Protein AF-A0A5K1A055-F1 (afdb_monomer)

pLDDT: mean 90.44, std 7.72, range [65.44, 98.25]

Mean predicted aligned error: 7.68 Å

Sequence (56 aa):
ELKKYDSEMASLIGNLTEDERNHGLPQYSLRAMQAATNNFSNENKLGRGGFGLVYK

Secondary structure (DSSP, 8-state):
-HHHHHHHHHHHHHTS-HHHHTTTPPP--HHHHHHHTTTT-GGGEEEEETTEEEE-

Nearest PDB structures (foldseek):
  5lpb-assembly1_A  TM=9.375E-01  e=4.496E-02  Arabidopsis thaliana
  5lpy-assembly1_A  TM=9.306E-01  e=7.909E-02  Arabidopsis thaliana
  6bfn-assembly1_A  TM=9.533E-01  e=1.720E-01  Homo sapiens
  7xdw-assembly2_B  TM=9.911E-01  e=2.125E-01  Arabidopsis thaliana
  7xdx-assembly2_B  TM=9.627E-01  e=2.448E-01  Arabidopsis thaliana

InterPro domains:
  IPR011009 Protein kinase-like domain superfamily [SSF56112] (13-56)

Solvent-accessible surface area (backbone atoms only — not comparable to full-atom values): 3500 Å² total; per-residue (Å²): 117,67,72,55,52,56,52,51,51,51,50,54,64,68,68,47,52,72,54,64,74,40,72,72,49,90,84,76,54,70,68,55,54,28,62,64,25,61,67,72,32,74,93,33,48,74,50,72,61,100,88,47,77,40,67,91

Radius of gyration: 18.18 Å; Cα contacts (8 Å, |Δi|>4): 32; chains: 1; bounding box: 40×22×40 Å

Organism: NCBI:txid210225

Foldseek 3Di:
DVVVVVVVVVVVLVPDDPCVVCVNDDDDDPVRVCVVQVNVDPVQWPDADPVGTDGD

Structure (mmCIF, N/CA/C/O backbone):
data_AF-A0A5K1A055-F1
#
_entry.id   AF-A0A5K1A055-F1
#
loop_
_atom_site.group_PDB
_atom_site.id
_atom_site.type_symbol
_atom_site.label_atom_id
_atom_site.label_alt_id
_atom_site.label_comp_id
_atom_site.label_asym_id
_atom_site.label_entity_id
_atom_site.label_seq_id
_atom_site.pdbx_PDB_ins_code
_atom_site.Cartn_x
_atom_site.Cartn_y
_atom_site.Cartn_z
_atom_site.occupancy
_atom_site.B_iso_or_equiv
_atom_site.auth_seq_id
_atom_site.auth_comp_id
_atom_site.auth_asym_id
_atom_site.auth_atom_id
_atom_site.pdbx_PDB_model_num
ATOM 1 N N . GLU A 1 1 ? 25.601 9.224 -28.307 1.00 65.44 1 GLU A N 1
ATOM 2 C CA . GLU A 1 1 ? 26.113 8.164 -27.414 1.00 65.44 1 GLU A CA 1
ATOM 3 C C . GLU A 1 1 ? 25.202 7.894 -26.217 1.00 65.44 1 GLU A C 1
ATOM 5 O O . GLU A 1 1 ? 24.865 6.741 -26.045 1.00 65.44 1 GLU A O 1
ATOM 10 N N . LEU A 1 2 ? 24.654 8.881 -25.495 1.00 72.69 2 LEU A N 1
ATOM 11 C CA . LEU A 1 2 ? 23.710 8.613 -24.386 1.00 72.69 2 LEU A CA 1
ATOM 12 C C . LEU A 1 2 ? 22.303 8.141 -24.827 1.00 72.69 2 LEU A C 1
ATOM 14 O O . LEU A 1 2 ? 21.821 7.112 -24.377 1.00 72.69 2 LEU A O 1
ATOM 18 N N . LYS A 1 3 ? 21.692 8.812 -25.815 1.00 81.25 3 LYS A N 1
ATOM 19 C CA . LYS A 1 3 ? 20.361 8.443 -26.352 1.00 81.25 3 LYS A CA 1
ATOM 20 C C . LYS A 1 3 ? 20.288 7.028 -26.945 1.00 81.25 3 LYS A C 1
ATOM 22 O O . LYS A 1 3 ? 19.209 6.459 -27.057 1.00 81.25 3 LYS A O 1
ATOM 27 N N . LYS A 1 4 ? 21.438 6.485 -27.364 1.00 82.94 4 LYS A N 1
ATOM 28 C CA . LYS A 1 4 ? 21.543 5.116 -27.879 1.00 82.94 4 LYS A CA 1
ATOM 29 C C . LYS A 1 4 ? 21.344 4.112 -26.740 1.00 82.94 4 LYS A C 1
ATOM 31 O O . LYS A 1 4 ? 20.536 3.209 -26.896 1.00 82.94 4 LYS A O 1
ATOM 36 N N . TYR A 1 5 ? 21.998 4.334 -25.598 1.00 82.81 5 TYR A N 1
ATOM 37 C CA . TYR A 1 5 ? 21.829 3.510 -24.400 1.00 82.81 5 TYR A CA 1
ATOM 38 C C . TYR A 1 5 ? 20.403 3.571 -23.850 1.00 82.81 5 TYR A C 1
ATOM 40 O O . TYR A 1 5 ? 19.837 2.524 -23.560 1.00 82.81 5 TYR A O 1
ATOM 48 N N . ASP A 1 6 ? 19.789 4.755 -23.775 1.00 86.19 6 ASP A N 1
ATOM 49 C CA . ASP A 1 6 ? 18.405 4.881 -23.287 1.00 86.19 6 ASP A CA 1
ATOM 50 C C . ASP A 1 6 ? 17.421 4.085 -24.160 1.00 86.19 6 ASP A C 1
ATOM 52 O O . ASP A 1 6 ? 16.551 3.379 -23.651 1.00 86.19 6 ASP A O 1
ATOM 56 N N . SER A 1 7 ? 17.589 4.151 -25.486 1.00 86.06 7 SER A N 1
ATOM 57 C CA . SER A 1 7 ? 16.770 3.394 -26.439 1.00 86.06 7 SER A CA 1
ATOM 58 C C . SER A 1 7 ? 17.008 1.885 -26.351 1.00 86.06 7 SER A C 1
ATOM 60 O O . SER A 1 7 ? 16.067 1.106 -26.492 1.00 86.06 7 SER A O 1
ATOM 62 N N . GLU A 1 8 ? 18.254 1.465 -26.141 1.00 88.25 8 GLU A N 1
ATOM 63 C CA . GLU A 1 8 ? 18.640 0.057 -26.029 1.00 88.25 8 GLU A CA 1
ATOM 64 C C . GLU A 1 8 ? 18.119 -0.554 -24.719 1.00 88.25 8 GLU A C 1
ATOM 66 O O . GLU A 1 8 ? 17.541 -1.639 -24.734 1.00 88.25 8 GLU A O 1
ATOM 71 N N . MET A 1 9 ? 18.191 0.189 -23.609 1.00 83.50 9 MET A N 1
ATOM 72 C CA . MET A 1 9 ? 17.625 -0.210 -22.316 1.00 83.50 9 MET A CA 1
ATOM 73 C C . MET A 1 9 ? 16.098 -0.250 -22.339 1.00 83.50 9 MET A C 1
ATOM 75 O O . MET A 1 9 ? 15.506 -1.202 -21.836 1.00 83.50 9 MET A O 1
ATOM 79 N N . ALA A 1 10 ? 15.445 0.733 -22.967 1.00 83.88 10 ALA A N 1
ATOM 80 C CA . ALA A 1 10 ? 13.994 0.717 -23.143 1.00 83.88 10 ALA A CA 1
ATOM 81 C C . ALA A 1 10 ? 13.536 -0.491 -23.978 1.00 83.88 10 ALA A C 1
ATOM 83 O O . ALA A 1 10 ? 12.527 -1.114 -23.651 1.00 83.88 10 ALA A O 1
ATOM 84 N N . SER A 1 11 ? 14.300 -0.864 -25.013 1.00 84.75 11 SER A N 1
ATOM 85 C CA . SER A 1 11 ? 14.033 -2.070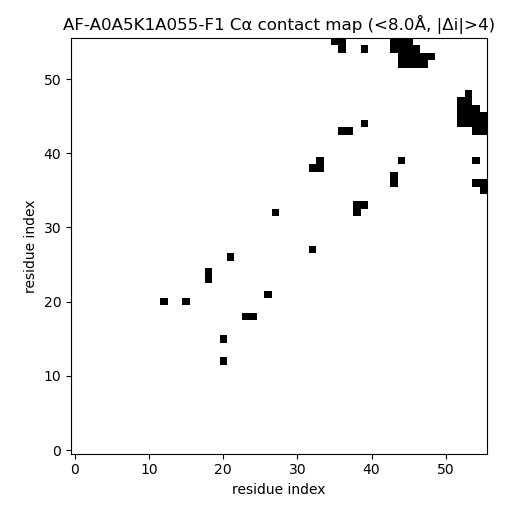 -25.801 1.00 84.75 11 SER A CA 1
ATOM 86 C C . SER A 1 11 ? 14.268 -3.351 -25.002 1.00 84.75 11 SER A C 1
ATOM 88 O O . SER A 1 11 ? 13.470 -4.275 -25.126 1.00 84.75 11 SER A O 1
ATOM 90 N N . LEU A 1 12 ? 15.324 -3.425 -24.183 1.00 82.75 12 LEU A N 1
ATOM 91 C CA . LEU A 1 12 ? 15.569 -4.576 -23.308 1.00 82.75 12 LEU A CA 1
ATOM 92 C C . LEU A 1 12 ? 14.411 -4.774 -22.322 1.00 82.75 12 LEU A C 1
ATOM 94 O O . LEU A 1 12 ? 13.883 -5.876 -22.222 1.00 82.75 12 LEU A O 1
ATOM 98 N N . ILE A 1 13 ? 13.973 -3.705 -21.649 1.00 80.88 13 ILE A N 1
ATOM 99 C CA . ILE A 1 13 ? 12.857 -3.748 -20.689 1.00 80.88 13 ILE A CA 1
ATOM 100 C C . ILE A 1 13 ? 11.530 -4.062 -21.400 1.00 80.88 13 ILE A C 1
ATOM 102 O O . ILE A 1 13 ? 10.680 -4.760 -20.847 1.00 80.88 13 ILE A O 1
ATOM 106 N N . GLY A 1 14 ? 11.352 -3.571 -22.630 1.00 80.31 14 GLY A N 1
ATOM 107 C CA . GLY A 1 14 ? 10.177 -3.844 -23.459 1.00 80.31 14 GLY A CA 1
ATOM 108 C C . GLY A 1 14 ? 10.055 -5.300 -23.924 1.00 80.31 14 GLY A C 1
ATOM 109 O O . GLY A 1 14 ? 8.941 -5.740 -24.193 1.00 80.31 14 GLY A O 1
ATOM 110 N N . ASN A 1 15 ? 11.167 -6.041 -23.978 1.00 84.44 15 ASN A N 1
ATOM 111 C CA . ASN A 1 15 ? 11.219 -7.436 -24.430 1.00 84.44 15 ASN A CA 1
ATOM 112 C C . ASN A 1 15 ? 11.099 -8.467 -23.296 1.00 84.44 15 ASN A C 1
ATOM 114 O O . ASN A 1 15 ? 11.007 -9.661 -23.576 1.00 84.44 15 ASN A O 1
ATOM 118 N N . LEU A 1 16 ? 11.118 -8.031 -22.034 1.00 83.81 16 LEU A N 1
ATOM 119 C CA . LEU A 1 16 ? 10.915 -8.915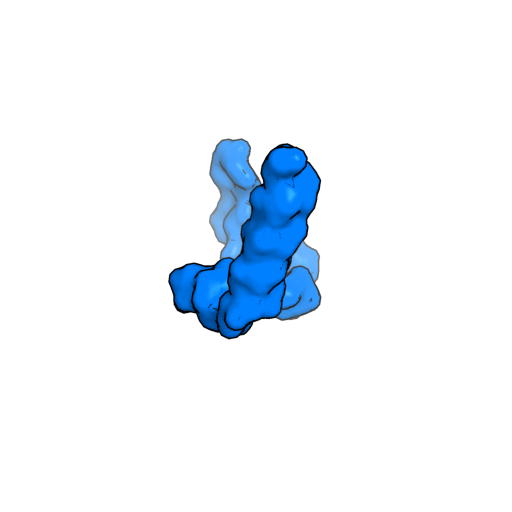 -20.890 1.00 83.81 16 LEU A CA 1
ATOM 120 C C . LEU A 1 16 ? 9.468 -9.408 -20.849 1.00 83.81 16 LEU A C 1
ATOM 122 O O . LEU A 1 16 ? 8.521 -8.640 -21.059 1.00 83.81 16 LEU A O 1
ATOM 126 N N . THR A 1 17 ? 9.294 -10.681 -20.511 1.00 82.38 17 THR A N 1
ATOM 127 C CA . THR A 1 17 ? 7.972 -11.227 -20.198 1.00 82.38 17 THR A CA 1
ATOM 128 C C . THR A 1 17 ? 7.376 -10.515 -18.982 1.00 82.38 17 THR A C 1
ATOM 130 O O . THR A 1 17 ? 8.086 -9.910 -18.175 1.00 82.38 17 THR A O 1
ATOM 133 N N . GLU A 1 18 ? 6.051 -10.554 -18.826 1.00 81.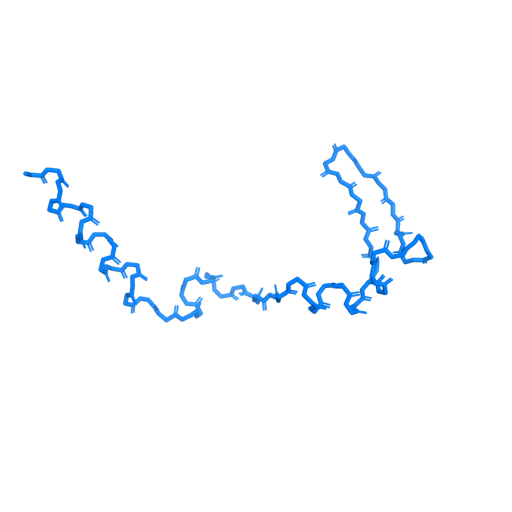00 18 GLU A N 1
ATOM 134 C CA . GLU A 1 18 ? 5.406 -9.979 -17.639 1.00 81.00 18 GLU A CA 1
ATOM 135 C C . GLU A 1 18 ? 5.973 -10.555 -16.341 1.00 81.00 18 GLU A C 1
ATOM 137 O O . GLU A 1 18 ? 6.265 -9.787 -15.430 1.00 81.00 18 GLU A O 1
ATOM 142 N N . ASP A 1 19 ? 6.235 -11.859 -16.292 1.00 82.12 19 ASP A N 1
ATOM 143 C CA . ASP A 1 19 ? 6.821 -12.507 -15.119 1.00 82.12 19 ASP A CA 1
ATOM 144 C C . ASP A 1 19 ? 8.240 -12.007 -14.813 1.00 82.12 19 ASP A C 1
ATOM 146 O O . ASP A 1 19 ? 8.559 -11.736 -13.654 1.00 82.12 19 ASP A O 1
ATOM 150 N N . GLU A 1 20 ? 9.081 -11.807 -15.832 1.00 83.81 20 GLU A N 1
ATOM 151 C CA . GLU A 1 20 ? 10.434 -11.263 -15.658 1.00 83.81 20 GLU A CA 1
ATOM 152 C C . GLU A 1 20 ? 10.414 -9.794 -15.224 1.00 83.81 20 GLU A C 1
ATOM 154 O O . GLU A 1 20 ? 11.151 -9.416 -14.313 1.00 83.81 20 GLU A O 1
ATOM 159 N N . ARG A 1 21 ? 9.526 -8.969 -15.803 1.00 83.75 21 ARG A N 1
ATOM 160 C CA . ARG A 1 21 ? 9.324 -7.571 -15.363 1.00 83.75 21 ARG A CA 1
ATOM 161 C C . ARG A 1 21 ? 8.860 -7.488 -13.914 1.00 83.75 21 ARG A C 1
ATOM 163 O O . ARG A 1 21 ? 9.161 -6.520 -13.217 1.00 83.75 21 ARG A O 1
ATOM 170 N N . ASN A 1 22 ? 8.144 -8.511 -13.468 1.00 85.19 22 ASN A N 1
ATOM 171 C CA . ASN A 1 22 ? 7.596 -8.586 -12.123 1.00 85.19 22 ASN A CA 1
ATOM 172 C C . ASN A 1 22 ? 8.529 -9.295 -11.150 1.00 85.19 22 ASN A C 1
ATOM 174 O O . ASN A 1 22 ? 8.166 -9.459 -9.989 1.00 85.19 22 ASN A O 1
ATOM 178 N N . HIS A 1 23 ? 9.721 -9.707 -11.594 1.00 86.38 23 HIS A N 1
ATOM 179 C CA . HIS A 1 23 ? 10.671 -10.489 -10.803 1.00 86.38 23 HIS A CA 1
ATOM 180 C C . HIS A 1 23 ? 10.030 -11.743 -10.176 1.00 86.38 23 HIS A C 1
ATOM 182 O O . HIS A 1 23 ? 10.362 -12.127 -9.056 1.00 86.38 23 HIS A O 1
ATOM 188 N N . GLY A 1 24 ? 9.064 -12.353 -10.873 1.00 85.81 24 GLY A N 1
ATOM 189 C CA . GLY A 1 24 ? 8.287 -13.491 -10.378 1.00 85.81 24 GLY A CA 1
ATOM 190 C C . GLY A 1 24 ? 7.297 -13.162 -9.252 1.00 85.81 24 GLY A C 1
ATOM 191 O O . GLY A 1 24 ? 6.747 -14.078 -8.641 1.00 85.81 24 GLY A O 1
ATOM 192 N N . LEU A 1 25 ? 7.058 -11.881 -8.951 1.00 90.44 25 LEU A N 1
ATOM 193 C CA . LEU A 1 25 ? 6.070 -11.455 -7.962 1.00 90.44 25 LEU A CA 1
ATOM 194 C C . LEU A 1 25 ? 4.684 -11.291 -8.605 1.00 90.44 25 LEU A C 1
ATOM 196 O O . LEU A 1 25 ? 4.567 -10.714 -9.687 1.00 90.44 25 LEU A O 1
ATOM 200 N N . PRO A 1 26 ? 3.606 -11.722 -7.930 1.00 89.31 26 PRO A N 1
ATOM 201 C CA . PRO A 1 26 ? 2.254 -11.464 -8.402 1.00 89.31 26 PRO A CA 1
ATOM 202 C C . PRO A 1 26 ? 1.965 -9.962 -8.492 1.00 89.31 26 PRO A C 1
ATOM 204 O O . PRO A 1 26 ? 2.181 -9.216 -7.534 1.00 89.31 26 PRO A O 1
ATOM 207 N N . GLN A 1 27 ? 1.415 -9.529 -9.624 1.00 90.69 27 GLN A N 1
ATOM 208 C CA . GLN A 1 27 ? 0.868 -8.187 -9.781 1.00 90.69 27 GLN A CA 1
ATOM 209 C C . GLN A 1 27 ? -0.637 -8.176 -9.521 1.00 90.69 27 GLN A C 1
ATOM 211 O O . GLN A 1 27 ? -1.384 -9.002 -10.043 1.00 90.69 27 GLN A O 1
ATOM 216 N N . TYR A 1 28 ? -1.094 -7.172 -8.774 1.00 92.00 28 TYR A N 1
ATOM 217 C CA . TYR A 1 28 ? -2.512 -6.939 -8.527 1.00 92.00 28 TYR A CA 1
ATOM 218 C C . TYR A 1 28 ? -2.901 -5.538 -8.981 1.00 92.00 28 TYR A C 1
ATOM 220 O O . TYR A 1 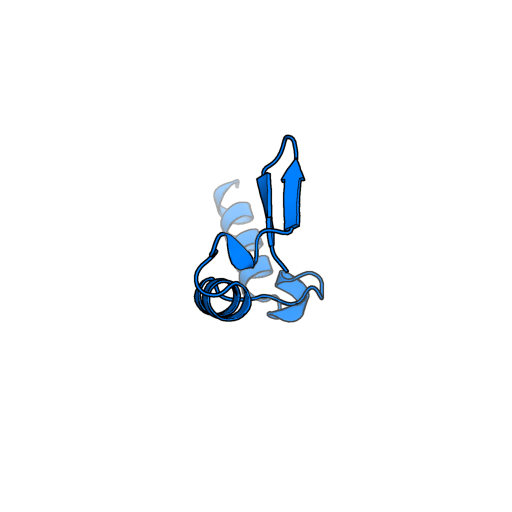28 ? -2.226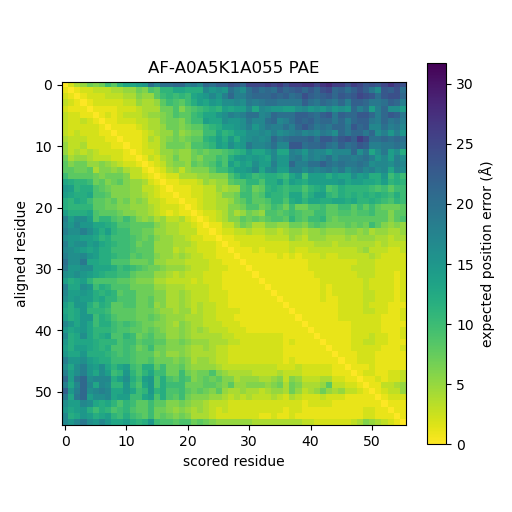 -4.553 -8.683 1.00 92.00 28 TYR A O 1
ATOM 228 N N . SER A 1 29 ? -4.032 -5.436 -9.679 1.00 96.00 29 SER A N 1
ATOM 229 C CA . SER A 1 29 ? -4.603 -4.132 -10.012 1.00 96.00 29 SER A CA 1
ATOM 230 C C . SER A 1 29 ? -5.122 -3.426 -8.756 1.00 96.00 29 SER A C 1
ATOM 232 O O . SER A 1 29 ? -5.543 -4.066 -7.790 1.00 96.00 29 SER A O 1
ATOM 234 N N . LEU A 1 30 ? -5.197 -2.092 -8.793 1.00 96.62 30 LEU A N 1
ATOM 235 C CA . LEU A 1 30 ? -5.818 -1.320 -7.713 1.00 96.62 30 LEU A CA 1
ATOM 236 C C . LEU A 1 30 ? -7.263 -1.764 -7.442 1.00 96.62 30 LEU A C 1
ATOM 238 O O . LEU A 1 30 ? -7.666 -1.854 -6.287 1.00 96.62 30 LEU A O 1
ATOM 242 N N . ARG A 1 31 ? -8.017 -2.120 -8.489 1.00 98.25 31 ARG A N 1
ATOM 243 C CA . ARG A 1 31 ? -9.385 -2.641 -8.347 1.00 98.25 31 ARG A CA 1
ATOM 244 C C . ARG A 1 31 ? -9.425 -3.954 -7.568 1.00 98.25 31 ARG A C 1
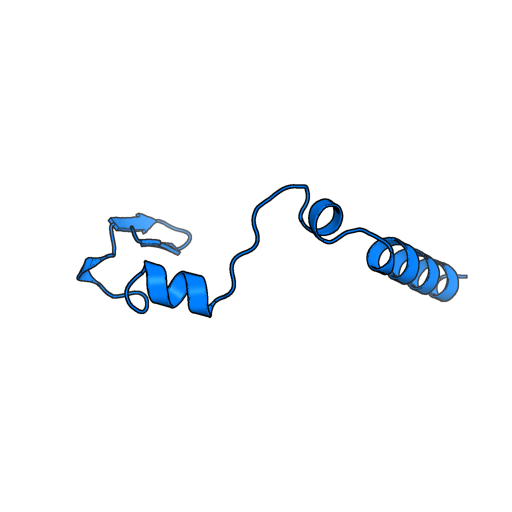ATOM 246 O O . ARG A 1 31 ? -10.320 -4.133 -6.750 1.00 98.25 31 ARG A O 1
ATOM 253 N N . ALA A 1 32 ? -8.460 -4.847 -7.791 1.00 97.81 32 ALA A N 1
ATOM 254 C CA . ALA A 1 32 ? -8.353 -6.088 -7.029 1.00 97.81 32 ALA A CA 1
ATOM 255 C C . ALA A 1 32 ? -8.057 -5.804 -5.547 1.00 97.81 32 ALA A C 1
ATOM 257 O O . ALA A 1 32 ? -8.717 -6.365 -4.676 1.00 97.81 32 ALA A O 1
ATOM 258 N N . MET A 1 33 ? -7.143 -4.868 -5.260 1.00 97.38 33 MET A N 1
ATOM 259 C CA . MET A 1 33 ? -6.856 -4.437 -3.884 1.00 97.38 33 MET A CA 1
ATOM 260 C C . MET A 1 33 ? -8.080 -3.802 -3.205 1.00 97.38 33 MET A C 1
ATOM 262 O O . MET A 1 33 ? -8.366 -4.093 -2.044 1.00 97.38 33 MET A O 1
ATOM 266 N N . GLN A 1 34 ? -8.843 -2.973 -3.924 1.00 98.00 34 GLN A N 1
ATOM 267 C CA . GLN A 1 34 ? -10.092 -2.397 -3.420 1.00 98.00 34 GLN A CA 1
ATOM 268 C C . GLN A 1 34 ? -11.127 -3.481 -3.124 1.00 98.00 34 GLN A C 1
ATOM 270 O O . GLN A 1 34 ? -11.719 -3.469 -2.053 1.00 98.00 34 GLN A O 1
ATOM 275 N N . ALA A 1 35 ? -11.335 -4.436 -4.031 1.00 98.00 35 ALA A N 1
ATOM 276 C CA . ALA A 1 35 ? -12.288 -5.519 -3.808 1.00 98.00 35 ALA A CA 1
ATOM 277 C C . ALA A 1 35 ? -11.912 -6.363 -2.577 1.00 98.00 35 ALA A C 1
ATOM 279 O O . ALA A 1 35 ? -12.767 -6.615 -1.731 1.00 98.00 35 ALA A O 1
ATOM 280 N N . ALA A 1 36 ? -10.632 -6.727 -2.437 1.00 97.38 36 ALA A N 1
ATOM 281 C CA . ALA A 1 36 ? -10.138 -7.521 -1.311 1.00 97.38 36 ALA A CA 1
ATOM 282 C C . ALA A 1 36 ? -10.316 -6.805 0.038 1.00 97.38 36 ALA A C 1
ATOM 284 O O . ALA A 1 36 ? -10.756 -7.404 1.014 1.00 97.38 36 ALA A O 1
ATOM 285 N N . THR A 1 37 ? -10.050 -5.499 0.076 1.00 98.00 37 THR A N 1
ATOM 286 C CA . THR A 1 37 ? -10.106 -4.703 1.313 1.00 98.00 37 THR A CA 1
ATOM 287 C C . THR A 1 37 ? -11.478 -4.086 1.590 1.00 98.00 37 THR A C 1
ATOM 289 O O . THR A 1 37 ? -11.608 -3.313 2.541 1.00 98.00 37 THR A O 1
ATOM 292 N N . ASN A 1 38 ? -12.514 -4.421 0.810 1.00 98.00 38 ASN A N 1
ATOM 293 C CA . ASN A 1 38 ? -13.817 -3.743 0.826 1.00 98.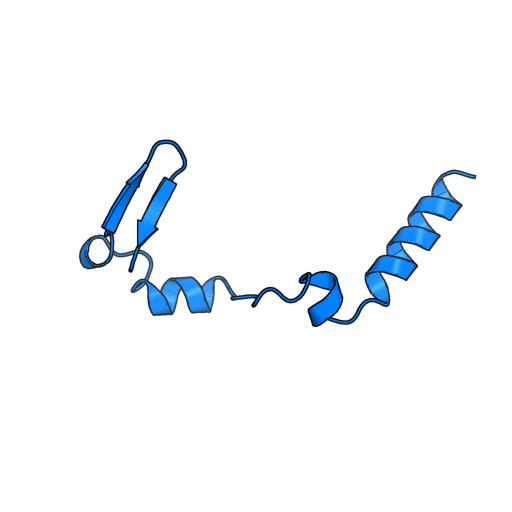00 38 ASN A CA 1
ATOM 294 C C . ASN A 1 38 ? -13.667 -2.214 0.716 1.00 98.00 38 ASN A C 1
ATOM 296 O O . ASN A 1 38 ? -14.087 -1.455 1.582 1.00 98.00 38 ASN A O 1
ATOM 300 N N . ASN 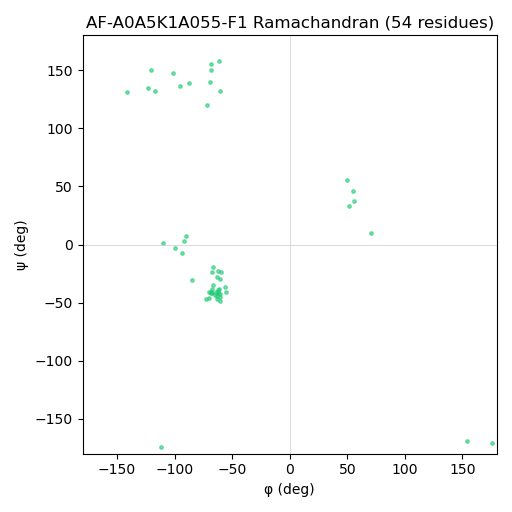A 1 39 ? -12.989 -1.770 -0.336 1.00 97.94 39 ASN A N 1
ATOM 301 C CA . ASN A 1 39 ? -12.634 -0.383 -0.607 1.00 97.94 39 ASN A CA 1
ATOM 302 C C . ASN A 1 39 ? -11.866 0.289 0.548 1.00 97.94 39 ASN A C 1
ATOM 304 O O . ASN A 1 39 ? -12.172 1.417 0.929 1.00 97.94 39 ASN A O 1
ATOM 308 N N . PHE A 1 40 ? -10.863 -0.412 1.094 1.00 97.38 40 PHE A N 1
ATOM 309 C CA . PHE A 1 40 ? -10.040 0.037 2.225 1.00 97.38 40 PHE A CA 1
ATOM 310 C C . PHE A 1 40 ? -10.860 0.414 3.467 1.00 97.38 40 PHE A C 1
ATOM 312 O O . PHE A 1 40 ? -10.540 1.379 4.167 1.00 97.38 40 PHE A O 1
ATOM 319 N N . SER A 1 41 ? -11.933 -0.331 3.742 1.00 98.00 41 SER A N 1
ATOM 320 C CA . SER A 1 41 ? -12.816 -0.004 4.857 1.00 98.00 41 SER A CA 1
ATOM 321 C C . SER A 1 41 ? -12.151 -0.212 6.217 1.00 98.00 41 SER A C 1
ATOM 323 O O . SER A 1 41 ? -11.309 -1.098 6.405 1.00 98.00 41 SER A O 1
ATOM 325 N N . ASN A 1 42 ? -12.572 0.579 7.206 1.00 97.69 42 ASN A N 1
ATOM 326 C CA . ASN A 1 42 ? -12.016 0.520 8.556 1.00 97.69 42 ASN A CA 1
ATOM 327 C C . ASN A 1 42 ? -12.263 -0.831 9.241 1.00 97.69 42 ASN A C 1
ATOM 329 O O . ASN A 1 42 ? -11.428 -1.244 10.041 1.00 97.69 42 ASN A O 1
ATOM 333 N N . GLU A 1 43 ? -13.336 -1.556 8.908 1.00 97.69 43 GLU A N 1
ATOM 334 C CA . GLU A 1 43 ? -13.598 -2.893 9.470 1.00 97.69 43 GLU A CA 1
ATOM 335 C C . GLU A 1 43 ? -12.562 -3.937 9.018 1.00 97.69 43 GLU A C 1
ATOM 337 O O . GLU A 1 43 ? -12.400 -4.977 9.660 1.00 97.69 43 GLU A O 1
ATOM 342 N N . ASN A 1 44 ? -11.846 -3.664 7.923 1.00 97.44 44 ASN A N 1
ATOM 343 C CA . ASN A 1 44 ? -10.781 -4.520 7.408 1.00 97.44 44 ASN A CA 1
ATOM 344 C C . ASN A 1 44 ? -9.384 -4.026 7.791 1.00 97.44 44 ASN A C 1
ATOM 346 O O . ASN A 1 44 ? -8.402 -4.702 7.490 1.00 97.44 44 ASN A O 1
ATOM 350 N N . LYS A 1 45 ? -9.267 -2.881 8.468 1.00 97.81 45 LYS A N 1
ATOM 351 C CA . LYS A 1 45 ? -7.984 -2.370 8.941 1.00 97.81 45 LYS A CA 1
ATOM 352 C C . LYS A 1 45 ? -7.480 -3.219 10.106 1.00 97.81 45 LYS A C 1
ATOM 354 O O . LYS A 1 45 ? -8.089 -3.278 11.167 1.00 97.81 45 LYS A O 1
ATOM 359 N N . LEU A 1 46 ? -6.310 -3.813 9.918 1.00 97.94 46 LEU A N 1
ATOM 360 C CA . LEU A 1 46 ? -5.588 -4.571 10.935 1.00 97.94 46 LEU A CA 1
ATOM 361 C C . LEU A 1 46 ? -4.734 -3.669 11.828 1.00 97.94 46 LEU A C 1
ATOM 363 O O . LEU A 1 46 ? -4.530 -3.966 13.001 1.00 97.94 46 LEU A O 1
ATOM 367 N N . GLY A 1 47 ? -4.230 -2.55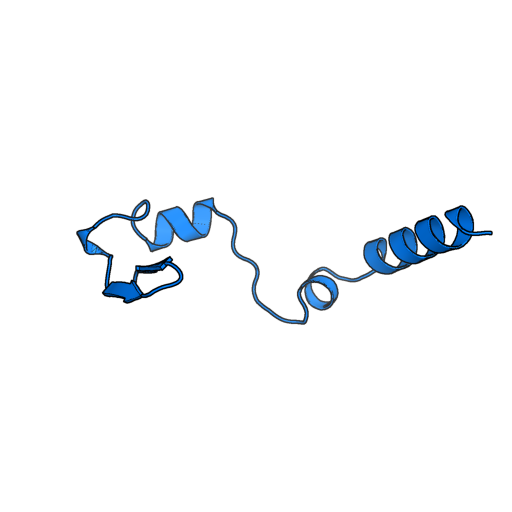6 11.289 1.00 97.56 47 GLY A N 1
ATOM 368 C CA . GLY A 1 47 ? -3.388 -1.653 12.063 1.00 97.56 47 GLY A CA 1
ATOM 369 C C . GLY A 1 47 ? -2.802 -0.488 11.275 1.00 97.56 47 GLY A C 1
ATOM 370 O O . GLY A 1 47 ? -3.178 -0.205 10.134 1.00 97.56 47 GLY A O 1
ATOM 371 N N . ARG A 1 48 ? -1.880 0.222 11.928 1.00 97.69 48 ARG A N 1
ATOM 372 C CA . ARG A 1 48 ? -1.096 1.324 11.364 1.00 97.69 48 ARG A CA 1
ATOM 373 C C . ARG A 1 48 ? 0.332 1.254 11.898 1.00 97.69 48 ARG A C 1
ATOM 375 O O . ARG A 1 48 ? 0.518 1.183 13.108 1.00 97.69 48 ARG A O 1
ATOM 382 N N . GLY A 1 49 ? 1.309 1.345 11.002 1.00 95.62 49 GLY A N 1
ATOM 383 C CA . GLY A 1 49 ? 2.720 1.560 11.331 1.00 95.62 49 GLY A CA 1
ATOM 384 C C . GLY A 1 49 ? 3.209 2.941 10.882 1.00 95.62 49 GLY A C 1
ATOM 385 O O . GLY A 1 49 ? 2.435 3.753 10.371 1.00 95.62 49 GLY A O 1
ATOM 386 N N . GLY A 1 50 ? 4.513 3.197 11.028 1.00 97.25 50 GLY A N 1
ATOM 387 C CA . GLY A 1 50 ? 5.141 4.452 10.585 1.00 97.25 50 GLY A CA 1
ATOM 388 C C . GLY A 1 50 ? 5.056 4.702 9.073 1.00 97.25 50 GLY A C 1
ATOM 389 O O . GLY A 1 50 ? 5.079 5.848 8.643 1.00 97.25 50 GLY A O 1
ATOM 390 N N . PHE A 1 51 ? 4.884 3.641 8.282 1.00 94.56 51 PHE A N 1
ATOM 391 C CA . PHE A 1 51 ? 4.902 3.693 6.817 1.00 94.56 51 PHE A CA 1
ATOM 392 C C . PHE A 1 51 ? 3.537 3.457 6.160 1.00 94.56 51 PHE A C 1
ATOM 394 O O . PHE A 1 51 ? 3.449 3.461 4.937 1.00 94.56 51 PHE A O 1
ATOM 401 N N . GLY A 1 52 ? 2.465 3.253 6.934 1.00 95.75 52 GLY A N 1
ATOM 402 C CA . GLY A 1 52 ? 1.141 3.072 6.341 1.00 95.75 52 GLY A CA 1
ATOM 403 C C . GLY A 1 52 ? 0.151 2.268 7.170 1.00 95.75 52 GLY A C 1
ATOM 404 O O . GLY A 1 52 ? 0.349 1.995 8.357 1.00 95.75 52 GLY A O 1
ATOM 405 N N . LEU A 1 53 ? -0.953 1.931 6.511 1.00 97.94 53 LEU A N 1
ATOM 406 C CA . LEU A 1 53 ? -2.071 1.159 7.043 1.00 97.94 53 LEU A CA 1
ATOM 407 C C . LEU A 1 53 ? -1.966 -0.285 6.554 1.00 97.94 53 LEU A C 1
ATOM 409 O O . LEU A 1 53 ? -1.503 -0.527 5.443 1.00 97.94 53 LEU A O 1
ATOM 413 N N . VAL A 1 54 ? -2.416 -1.224 7.379 1.00 97.25 54 VAL A N 1
ATOM 414 C CA . VAL A 1 54 ? -2.459 -2.648 7.031 1.00 97.25 54 VAL A CA 1
ATOM 415 C C . VAL A 1 54 ? -3.915 -3.089 7.037 1.00 97.25 54 VAL A C 1
ATOM 417 O O . VAL A 1 54 ? -4.632 -2.785 7.993 1.00 97.25 54 VAL A O 1
ATOM 420 N N . TYR A 1 55 ? -4.339 -3.789 5.988 1.00 97.81 55 TYR A N 1
ATOM 421 C CA . TYR A 1 55 ? -5.685 -4.340 5.829 1.00 97.81 55 TYR A CA 1
ATOM 422 C C . TYR A 1 55 ? -5.603 -5.862 5.668 1.00 97.81 55 TYR A C 1
ATOM 424 O O . TYR A 1 55 ? -4.576 -6.359 5.201 1.00 97.81 55 TYR A O 1
ATOM 432 N N . LYS A 1 56 ? -6.643 -6.578 6.104 1.00 93.00 56 LYS A N 1
ATOM 433 C CA . LYS A 1 56 ? -6.792 -8.022 5.871 1.00 93.00 56 LYS A CA 1
ATOM 434 C C . LYS A 1 56 ? -7.250 -8.328 4.451 1.00 93.00 56 LYS A C 1
ATOM 436 O O . LYS A 1 56 ? -7.886 -7.434 3.846 1.00 93.00 56 LYS A O 1
#